Protein AF-M1XNJ9-F1 (afdb_monomer)

Secondary structure (DSSP, 8-state):
--------HHHHHHHHHHHHHHHHHHHHHHHHHHT-HHHHHHHHHHHHHHHHHHHHHHHHH-

InterPro domains:
  IPR055947 Protein of unknown function DUF7525 [PF24369] (4-61)

Nearest PDB structures (foldseek):
  6h2f-assembly1_G  TM=5.306E-01  e=1.433E+00  Aeromonas hydrophila subsp. hydrophila AL09-71

Structure (mmCIF, N/CA/C/O backbone):
data_AF-M1XNJ9-F1
#
_entry.id   AF-M1XNJ9-F1
#
loop_
_atom_site.group_PDB
_atom_site.id
_atom_site.type_symbol
_atom_site.label_atom_id
_atom_site.label_alt_id
_atom_site.label_comp_id
_atom_site.label_asym_id
_atom_site.label_entity_id
_atom_site.label_seq_id
_atom_site.pdbx_PDB_ins_code
_atom_site.Cartn_x
_atom_site.Cartn_y
_atom_site.Cartn_z
_atom_site.occupancy
_atom_site.B_iso_or_equiv
_atom_site.auth_seq_id
_atom_site.auth_comp_id
_atom_site.auth_asym_id
_atom_site.auth_atom_id
_atom_site.pdbx_PDB_model_num
ATOM 1 N N . MET A 1 1 ? 2.587 8.157 -41.467 1.00 43.78 1 MET A N 1
ATOM 2 C CA . MET A 1 1 ? 3.142 8.746 -40.235 1.00 43.78 1 MET A CA 1
ATOM 3 C C . MET A 1 1 ? 2.594 7.903 -39.105 1.00 43.78 1 MET A C 1
ATOM 5 O O . MET A 1 1 ? 1.402 7.958 -38.841 1.00 43.78 1 MET A O 1
ATOM 9 N N . GLU A 1 2 ? 3.409 6.980 -38.612 1.00 52.69 2 GLU A N 1
ATOM 10 C CA . GLU A 1 2 ? 3.019 6.012 -37.591 1.00 52.69 2 GLU A CA 1
ATOM 11 C C . GLU A 1 2 ? 2.953 6.743 -36.249 1.00 52.69 2 GLU A C 1
ATOM 13 O O . GLU A 1 2 ? 3.975 7.029 -35.639 1.00 52.69 2 GLU A O 1
ATOM 18 N N . THR A 1 3 ? 1.749 7.114 -35.812 1.00 57.78 3 THR A N 1
ATOM 19 C CA . THR A 1 3 ? 1.492 7.607 -34.451 1.00 57.78 3 THR A CA 1
ATOM 20 C C . THR A 1 3 ? 1.393 6.428 -33.485 1.00 57.78 3 THR A C 1
ATOM 22 O O . THR A 1 3 ? 0.469 6.356 -32.674 1.00 57.78 3 THR A O 1
ATOM 25 N N . ALA A 1 4 ? 2.302 5.457 -33.594 1.00 56.66 4 ALA A N 1
ATOM 26 C CA . ALA A 1 4 ? 2.505 4.518 -32.508 1.00 56.66 4 ALA A CA 1
ATOM 27 C C . ALA A 1 4 ? 3.187 5.321 -31.401 1.00 56.66 4 ALA A C 1
ATOM 29 O O . ALA A 1 4 ? 4.411 5.372 -31.318 1.00 56.66 4 ALA A O 1
ATOM 30 N N . ASP A 1 5 ? 2.373 6.032 -30.619 1.00 58.31 5 ASP A N 1
ATOM 31 C CA . ASP A 1 5 ? 2.780 6.657 -29.372 1.00 58.31 5 ASP A CA 1
ATOM 32 C C . ASP A 1 5 ? 3.420 5.550 -28.537 1.00 58.31 5 ASP A C 1
ATOM 34 O O . ASP A 1 5 ? 2.739 4.693 -27.962 1.00 58.31 5 ASP A O 1
ATOM 38 N N . SER A 1 6 ? 4.749 5.500 -28.551 1.00 65.38 6 SER A N 1
ATOM 39 C CA . SER A 1 6 ? 5.515 4.560 -27.751 1.00 65.38 6 SER A CA 1
ATOM 40 C C . SER A 1 6 ? 5.416 5.044 -26.311 1.00 65.38 6 SER A C 1
ATOM 42 O O . SER A 1 6 ? 6.313 5.709 -25.805 1.00 65.38 6 SER A O 1
ATOM 44 N N . THR A 1 7 ? 4.271 4.775 -25.678 1.00 75.94 7 THR A N 1
ATOM 45 C CA . THR A 1 7 ? 4.033 5.045 -24.260 1.00 75.94 7 THR A CA 1
ATOM 46 C C . THR A 1 7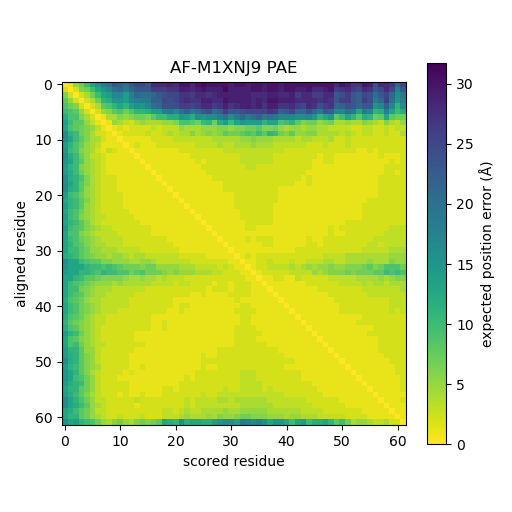 ? 5.200 4.473 -23.464 1.00 75.94 7 THR A C 1
ATOM 48 O O . THR A 1 7 ? 5.542 3.298 -23.635 1.00 75.94 7 THR A O 1
ATOM 51 N N . ASP A 1 8 ? 5.792 5.293 -22.594 1.00 87.94 8 ASP A N 1
ATOM 52 C CA . ASP A 1 8 ? 6.842 4.873 -21.670 1.00 87.94 8 ASP A CA 1
ATOM 53 C C . ASP A 1 8 ? 6.243 3.945 -20.603 1.00 87.94 8 ASP A C 1
ATOM 55 O O . ASP A 1 8 ? 5.761 4.358 -19.545 1.00 87.94 8 ASP A O 1
ATOM 59 N N . LYS A 1 9 ? 6.210 2.655 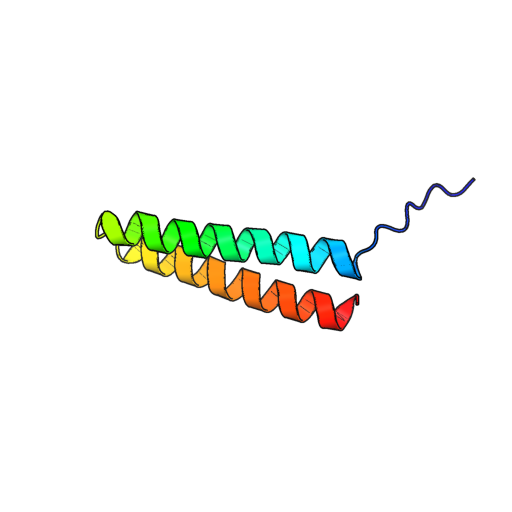-20.939 1.00 89.31 9 LYS A N 1
ATOM 60 C CA . LYS A 1 9 ? 5.681 1.582 -20.091 1.00 89.31 9 LYS A CA 1
ATOM 61 C C . LYS A 1 9 ? 6.554 1.349 -18.856 1.00 89.31 9 LYS A C 1
ATOM 63 O O . LYS A 1 9 ? 6.013 0.915 -17.839 1.00 89.31 9 LYS A O 1
ATOM 68 N N . GLY A 1 10 ? 7.852 1.660 -18.938 1.00 90.06 10 GLY A N 1
ATOM 69 C CA . GLY A 1 10 ? 8.810 1.537 -17.838 1.00 90.06 10 GLY A CA 1
ATOM 70 C C . GLY A 1 10 ? 8.518 2.502 -16.696 1.00 90.06 10 GLY A C 1
ATOM 71 O O . GLY A 1 10 ? 8.754 2.174 -15.539 1.00 90.06 10 GLY A O 1
ATOM 72 N N . VAL A 1 11 ? 7.907 3.649 -16.996 1.00 92.62 11 VAL A N 1
ATOM 73 C CA . VAL A 1 11 ? 7.430 4.596 -15.978 1.00 92.62 11 VAL A CA 1
ATOM 74 C C . VAL A 1 11 ? 5.933 4.436 -15.711 1.00 92.62 11 VAL A C 1
ATOM 76 O O . VAL A 1 11 ? 5.502 4.406 -14.557 1.00 92.62 11 VAL A O 1
ATOM 79 N N . GLY A 1 12 ? 5.123 4.295 -16.761 1.00 94.25 12 GLY A N 1
ATOM 80 C CA . GLY A 1 12 ? 3.665 4.308 -16.653 1.00 94.25 12 GLY A CA 1
ATOM 81 C C . G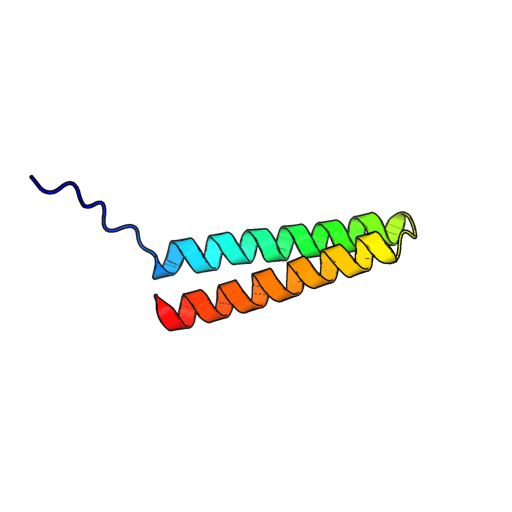LY A 1 12 ? 3.099 3.178 -15.792 1.00 94.25 12 GLY A C 1
ATOM 82 O O . GLY A 1 12 ? 2.273 3.431 -14.912 1.00 94.25 12 GLY A O 1
ATOM 83 N N . PHE A 1 13 ? 3.549 1.935 -15.998 1.00 95.56 13 PHE A N 1
ATOM 84 C CA . PHE A 1 13 ? 3.022 0.797 -15.239 1.00 95.56 13 PHE A CA 1
ATOM 85 C C . PHE A 1 13 ? 3.441 0.804 -13.764 1.00 95.56 13 PHE A C 1
ATOM 87 O O . PHE A 1 13 ? 2.554 0.644 -12.920 1.00 95.56 13 PHE A O 1
ATOM 94 N N . PRO A 1 14 ? 4.724 1.027 -13.404 1.00 96.94 14 PRO A N 1
ATOM 95 C CA . PRO A 1 14 ? 5.108 1.117 -11.997 1.00 96.94 14 PRO A CA 1
ATOM 96 C C . PRO A 1 14 ? 4.347 2.203 -11.244 1.00 96.94 14 PRO A C 1
ATOM 98 O O . PRO A 1 14 ? 3.887 1.951 -10.129 1.00 96.94 14 PRO A O 1
ATOM 101 N N . VAL A 1 15 ? 4.146 3.373 -11.862 1.00 97.81 15 VAL A N 1
ATOM 102 C CA . VAL A 1 15 ? 3.370 4.470 -11.268 1.00 97.81 15 VAL A CA 1
ATOM 103 C C . VAL A 1 15 ? 1.909 4.068 -11.079 1.00 97.81 15 VAL A C 1
ATOM 105 O O . VAL A 1 15 ? 1.372 4.240 -9.987 1.00 97.81 15 VAL A O 1
ATOM 108 N N . LEU A 1 16 ? 1.268 3.485 -12.097 1.00 97.62 16 LEU A N 1
ATOM 109 C CA . LEU A 1 16 ? -0.129 3.053 -12.015 1.00 97.62 16 LEU A CA 1
ATOM 110 C C . LEU A 1 16 ? -0.349 2.035 -10.888 1.00 97.62 16 LEU A C 1
ATOM 112 O O . LEU A 1 16 ? -1.225 2.223 -10.044 1.00 97.62 16 LEU A O 1
ATOM 116 N N . PHE A 1 17 ? 0.464 0.981 -10.827 1.00 98.25 17 PHE A N 1
ATOM 117 C CA . PHE A 1 17 ? 0.344 -0.025 -9.771 1.00 98.25 17 PHE A CA 1
ATOM 118 C C . PHE A 1 17 ? 0.753 0.516 -8.396 1.00 98.25 17 PHE A C 1
ATOM 120 O O . PHE A 1 17 ? 0.160 0.133 -7.389 1.00 98.25 17 PHE A O 1
ATOM 127 N N . GLY A 1 18 ? 1.696 1.462 -8.345 1.00 98.25 18 GLY A N 1
ATOM 128 C CA . GLY A 1 18 ? 2.046 2.189 -7.127 1.00 98.25 18 GLY A CA 1
ATOM 129 C C . GLY A 1 18 ? 0.870 3.003 -6.580 1.00 98.25 18 GLY A C 1
ATOM 130 O O . GLY A 1 18 ? 0.594 2.954 -5.384 1.00 98.25 18 GLY A O 1
ATOM 131 N N . ILE A 1 19 ? 0.109 3.678 -7.448 1.00 98.69 19 ILE A N 1
ATOM 132 C CA . ILE A 1 19 ? -1.127 4.375 -7.059 1.00 98.69 19 ILE A CA 1
ATOM 133 C C . ILE A 1 19 ? -2.145 3.380 -6.492 1.00 98.69 19 ILE A C 1
ATOM 135 O O . ILE A 1 19 ? -2.710 3.631 -5.430 1.00 98.69 19 ILE A O 1
ATOM 139 N N . VAL A 1 20 ? -2.347 2.230 -7.145 1.00 98.62 20 VAL A N 1
ATOM 140 C CA . VAL A 1 20 ? -3.234 1.169 -6.631 1.00 98.62 20 VAL A CA 1
ATOM 141 C C . VAL A 1 20 ? -2.780 0.692 -5.248 1.00 98.62 20 VAL A C 1
ATOM 143 O O . VAL A 1 20 ? -3.610 0.535 -4.353 1.00 98.62 20 VAL A O 1
ATOM 146 N N . ALA A 1 21 ? -1.470 0.521 -5.047 1.00 98.69 21 ALA A N 1
ATOM 147 C CA . ALA A 1 21 ? -0.902 0.116 -3.767 1.00 98.69 21 ALA A CA 1
ATOM 148 C C . ALA A 1 21 ? -1.226 1.126 -2.654 1.00 98.69 21 ALA A C 1
ATOM 150 O O . ALA A 1 21 ? -1.699 0.755 -1.579 1.00 98.69 21 ALA A O 1
ATOM 151 N N . VAL A 1 22 ? -1.019 2.416 -2.939 1.00 98.75 22 VAL A N 1
ATOM 152 C CA . VAL A 1 22 ? -1.305 3.515 -2.009 1.00 98.75 22 VAL A CA 1
ATOM 153 C C . VAL A 1 22 ? -2.796 3.594 -1.695 1.00 98.75 22 VAL A C 1
ATOM 155 O O . VAL A 1 22 ? -3.158 3.720 -0.529 1.00 98.75 22 VAL A O 1
ATOM 158 N N . LEU A 1 23 ? -3.672 3.465 -2.694 1.00 98.69 23 LEU A N 1
ATOM 159 C CA . LEU A 1 23 ? -5.121 3.450 -2.474 1.00 98.69 23 LEU A CA 1
ATOM 160 C C . LEU A 1 23 ? -5.550 2.267 -1.595 1.00 98.69 23 LEU A C 1
ATOM 162 O O . LEU A 1 23 ? -6.368 2.450 -0.694 1.00 98.69 23 LEU A O 1
ATOM 166 N N . GLY A 1 24 ? -4.962 1.084 -1.795 1.00 98.56 24 GLY A N 1
ATOM 167 C CA . GLY A 1 24 ? -5.164 -0.067 -0.914 1.00 98.56 24 GLY A CA 1
ATOM 168 C C . GLY A 1 24 ? -4.721 0.217 0.525 1.00 98.56 24 GLY A C 1
ATOM 169 O O . GLY A 1 24 ? -5.465 -0.052 1.465 1.00 98.56 24 GLY 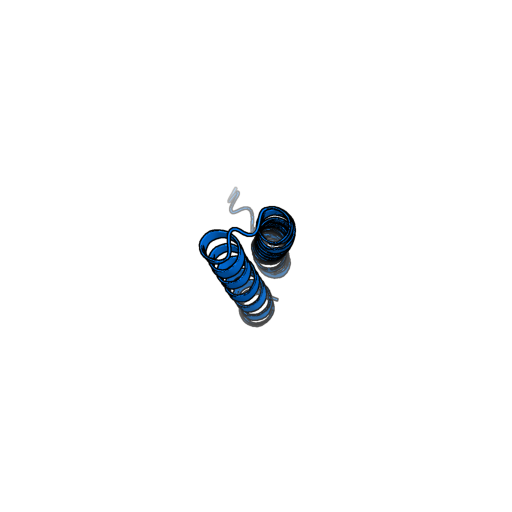A O 1
ATOM 170 N N . ALA A 1 25 ? -3.550 0.832 0.714 1.00 98.62 25 ALA A N 1
ATOM 171 C CA . ALA A 1 25 ? -3.037 1.184 2.039 1.00 98.62 25 ALA A CA 1
ATOM 172 C C . ALA A 1 25 ? -3.907 2.241 2.744 1.00 98.62 25 ALA A C 1
ATOM 174 O O . ALA A 1 25 ? -4.196 2.117 3.935 1.00 98.62 25 ALA A O 1
ATOM 175 N N . VAL A 1 26 ? -4.383 3.251 2.008 1.00 98.62 26 VAL A N 1
ATOM 176 C CA . VAL A 1 26 ? -5.337 4.245 2.521 1.00 98.62 26 VAL A CA 1
ATOM 177 C C . VAL A 1 26 ? -6.650 3.569 2.912 1.00 98.62 26 VAL A C 1
ATOM 179 O O . VAL A 1 26 ? -7.144 3.800 4.013 1.00 98.62 26 VAL A O 1
ATOM 182 N N . GLY A 1 27 ? -7.189 2.692 2.061 1.00 98.19 27 GLY A N 1
ATOM 183 C CA . GLY A 1 27 ? -8.389 1.914 2.370 1.00 98.19 27 GLY A CA 1
ATOM 184 C C . GLY A 1 27 ? -8.217 1.069 3.633 1.00 98.19 27 GLY A C 1
ATOM 185 O O . GLY A 1 27 ? -9.075 1.099 4.512 1.00 98.19 27 GLY A O 1
ATOM 186 N N . MET A 1 28 ? -7.077 0.389 3.778 1.00 98.50 28 MET A N 1
ATOM 187 C CA . MET A 1 28 ? -6.755 -0.404 4.966 1.00 98.50 28 MET A CA 1
ATOM 188 C C . MET A 1 28 ? -6.798 0.454 6.233 1.00 98.50 28 MET A C 1
ATOM 190 O O . MET A 1 28 ? -7.413 0.041 7.218 1.00 98.50 28 MET A O 1
ATOM 194 N N . ALA A 1 29 ? -6.182 1.641 6.201 1.00 97.94 29 ALA A N 1
ATOM 195 C CA . ALA A 1 29 ? -6.169 2.567 7.328 1.00 97.94 29 ALA A CA 1
ATOM 196 C C . ALA A 1 29 ? -7.580 3.075 7.668 1.00 97.94 29 ALA A C 1
ATOM 198 O O . ALA A 1 29 ? -7.981 3.041 8.830 1.00 97.94 29 ALA A O 1
ATOM 199 N N . VAL A 1 30 ? -8.358 3.484 6.660 1.00 98.25 30 VAL A N 1
ATOM 200 C CA . VAL A 1 30 ? -9.732 3.979 6.843 1.00 98.25 30 VAL A CA 1
ATOM 201 C C . VAL A 1 30 ? -10.636 2.902 7.448 1.00 98.25 30 VAL A C 1
ATOM 203 O O . VAL A 1 30 ? -11.282 3.157 8.462 1.00 98.25 30 VAL A O 1
ATOM 206 N N . PHE A 1 31 ? -10.645 1.689 6.889 1.00 98.00 31 PHE A N 1
ATOM 207 C CA . PHE A 1 31 ? -11.439 0.577 7.430 1.00 98.00 31 PHE A CA 1
ATOM 208 C C . PHE A 1 31 ? -10.921 0.084 8.788 1.00 98.00 31 PHE A C 1
ATOM 210 O O . PHE A 1 31 ? -11.688 -0.412 9.612 1.00 98.00 31 PHE A O 1
ATOM 217 N N . GLY A 1 32 ? -9.627 0.270 9.062 1.00 95.62 32 GLY A N 1
ATOM 218 C CA . GLY A 1 32 ? -9.046 0.028 10.380 1.00 95.62 32 GLY A CA 1
ATOM 219 C C . GLY A 1 32 ? -9.679 0.905 11.464 1.00 95.62 32 GLY A C 1
ATOM 220 O O . GLY A 1 32 ? -9.951 0.415 12.558 1.00 95.62 32 GLY A O 1
ATOM 221 N N . PHE A 1 33 ? -9.995 2.168 11.154 1.00 95.88 33 PHE A N 1
ATOM 222 C CA . PHE A 1 33 ? -10.687 3.062 12.090 1.00 95.88 33 PHE A CA 1
ATOM 223 C C . PHE A 1 33 ? -12.156 2.691 12.320 1.00 95.88 33 PHE A C 1
ATOM 225 O O . PHE A 1 33 ? -12.684 2.964 13.395 1.00 95.88 33 PHE A O 1
ATOM 232 N N . THR A 1 34 ? -12.821 2.067 11.344 1.00 93.88 34 THR A N 1
ATOM 233 C CA . THR A 1 34 ? -14.223 1.635 11.480 1.00 93.88 34 THR A CA 1
ATOM 234 C C . THR A 1 34 ? -14.368 0.267 12.150 1.00 93.88 34 THR A C 1
ATOM 236 O O . THR A 1 34 ? -15.484 -0.133 12.471 1.00 93.88 34 THR A O 1
ATOM 239 N N . GLY A 1 35 ? -13.261 -0.454 12.368 1.00 94.56 35 GLY A N 1
ATOM 240 C CA . GLY A 1 35 ? -13.254 -1.801 12.946 1.00 94.56 35 GLY A CA 1
ATOM 241 C C . GLY A 1 35 ? -13.699 -2.905 11.981 1.00 94.56 35 GLY A C 1
ATOM 242 O O . GLY A 1 35 ? -13.824 -4.058 12.394 1.00 94.56 35 GLY A O 1
ATOM 243 N N . ASP A 1 36 ? -13.915 -2.584 10.702 1.00 97.25 36 ASP A N 1
ATOM 244 C CA . ASP A 1 36 ? -14.283 -3.566 9.682 1.00 97.25 36 ASP A CA 1
ATOM 245 C C . ASP A 1 36 ? -13.033 -4.322 9.207 1.00 97.25 36 ASP A C 1
ATOM 247 O O . ASP A 1 36 ? -12.338 -3.934 8.263 1.00 97.25 36 ASP A O 1
ATOM 251 N N . GLN A 1 37 ? -12.722 -5.412 9.912 1.00 96.75 37 GLN A N 1
ATOM 252 C CA . GLN A 1 37 ? -11.529 -6.221 9.659 1.00 96.75 37 GLN A CA 1
ATOM 253 C C . GLN A 1 37 ? -11.531 -6.873 8.274 1.00 96.75 37 GLN A C 1
ATOM 255 O O . GLN A 1 37 ? -10.461 -7.023 7.683 1.00 96.75 37 GLN A O 1
ATOM 260 N N . LEU A 1 38 ? -12.701 -7.248 7.743 1.00 98.19 38 LEU A N 1
ATOM 261 C CA . LEU A 1 38 ? -12.784 -7.889 6.433 1.00 98.19 38 LEU A CA 1
ATOM 262 C C . LEU A 1 38 ? -12.464 -6.880 5.327 1.00 98.19 38 LEU A C 1
ATOM 264 O O . LEU A 1 38 ? -11.646 -7.169 4.453 1.00 98.19 38 LEU A O 1
ATOM 268 N N . ALA A 1 39 ? -13.047 -5.680 5.400 1.00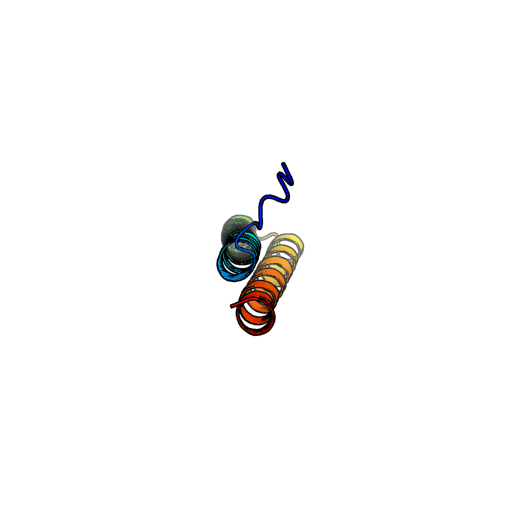 97.88 39 ALA A N 1
ATOM 269 C CA . ALA A 1 39 ? -12.746 -4.607 4.459 1.00 97.88 39 ALA A CA 1
ATOM 270 C C . ALA A 1 39 ? -11.285 -4.136 4.574 1.00 97.88 39 ALA A C 1
ATOM 272 O O . ALA A 1 39 ? -10.608 -3.968 3.558 1.00 97.88 39 ALA A O 1
ATOM 273 N N . SER A 1 40 ? -10.764 -3.991 5.798 1.00 98.31 40 SER A N 1
ATOM 274 C CA . SER A 1 40 ?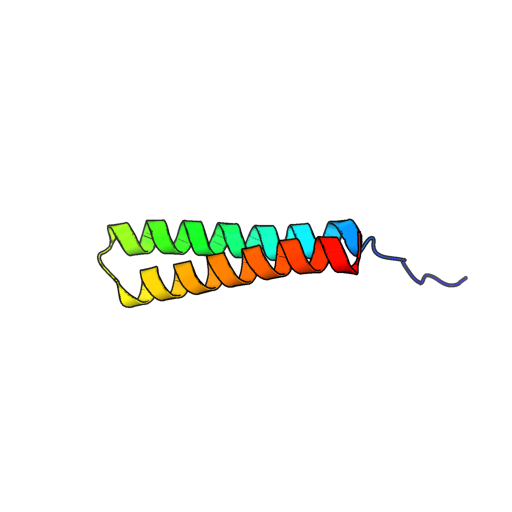 -9.368 -3.597 6.035 1.00 98.31 40 SER A CA 1
ATOM 275 C C . SER A 1 40 ? -8.376 -4.639 5.504 1.00 98.31 40 SER A C 1
ATOM 277 O O . SER A 1 40 ? -7.433 -4.291 4.791 1.00 98.31 40 SER A O 1
ATOM 279 N N . GLY A 1 41 ? -8.623 -5.927 5.764 1.00 98.25 41 GLY A N 1
ATOM 280 C CA . GLY A 1 41 ? -7.812 -7.024 5.236 1.00 98.25 41 GLY A CA 1
ATOM 281 C C . GLY A 1 41 ? -7.861 -7.118 3.708 1.00 98.25 41 GLY A C 1
ATOM 282 O O . GLY A 1 41 ? -6.827 -7.310 3.068 1.00 98.25 41 GLY A O 1
ATOM 283 N N . GLY A 1 42 ? -9.036 -6.909 3.106 1.00 98.56 42 GLY A N 1
ATOM 284 C CA . GLY A 1 42 ? -9.182 -6.834 1.651 1.00 98.56 42 GLY A CA 1
ATOM 285 C C . GLY A 1 42 ? -8.386 -5.677 1.042 1.00 98.56 42 GLY A C 1
ATOM 286 O O . GLY A 1 42 ? -7.679 -5.859 0.051 1.00 98.56 42 GLY A O 1
ATOM 287 N N . ALA A 1 43 ? -8.428 -4.502 1.668 1.00 98.44 43 ALA A N 1
ATOM 288 C CA . ALA A 1 43 ? -7.670 -3.336 1.225 1.00 98.44 43 ALA A CA 1
ATOM 289 C C . ALA A 1 43 ? -6.147 -3.535 1.359 1.00 98.44 43 ALA A C 1
ATOM 291 O O . ALA A 1 43 ? -5.398 -3.164 0.454 1.00 98.44 43 ALA A O 1
ATOM 292 N N . LEU A 1 44 ? -5.686 -4.211 2.419 1.00 98.38 44 LEU A N 1
ATOM 293 C CA . LEU A 1 44 ? -4.289 -4.636 2.554 1.00 98.38 44 LEU A CA 1
ATOM 294 C C . LEU A 1 44 ? -3.864 -5.571 1.412 1.00 98.38 44 LEU A C 1
ATOM 296 O O . LEU A 1 44 ? -2.778 -5.406 0.856 1.00 98.38 44 LEU A O 1
ATOM 300 N N . ALA A 1 45 ? -4.704 -6.539 1.036 1.00 98.56 45 ALA A N 1
ATOM 301 C CA . ALA A 1 45 ? -4.399 -7.440 -0.073 1.00 98.56 45 ALA A CA 1
ATOM 302 C C . ALA A 1 45 ? -4.237 -6.673 -1.397 1.00 98.56 45 ALA A C 1
ATOM 304 O O . ALA A 1 45 ? -3.282 -6.918 -2.136 1.00 98.56 45 ALA A O 1
ATOM 305 N N . VAL A 1 46 ? -5.107 -5.690 -1.664 1.00 98.62 46 VAL A N 1
ATOM 306 C CA . VAL A 1 46 ? -4.976 -4.786 -2.821 1.00 98.62 46 VAL A CA 1
ATOM 307 C C . VAL A 1 46 ? -3.671 -3.993 -2.756 1.00 98.62 46 VAL A C 1
ATOM 309 O O . VAL A 1 46 ? -2.973 -3.893 -3.765 1.00 98.62 46 VAL A O 1
ATOM 312 N N . ALA A 1 47 ? -3.308 -3.479 -1.576 1.00 98.69 47 ALA A N 1
ATOM 313 C CA . ALA A 1 47 ? -2.066 -2.738 -1.378 1.00 98.69 47 ALA A CA 1
ATOM 314 C C . ALA A 1 47 ? -0.835 -3.582 -1.747 1.00 98.69 47 ALA A C 1
ATOM 316 O O . ALA A 1 47 ? 0.027 -3.145 -2.510 1.00 98.69 47 ALA A O 1
ATOM 317 N N . MET A 1 48 ? -0.786 -4.818 -1.244 1.00 98.75 48 MET A N 1
ATOM 318 C CA . MET A 1 48 ? 0.319 -5.749 -1.478 1.00 98.75 48 MET A CA 1
ATOM 319 C C . MET A 1 48 ? 0.410 -6.185 -2.940 1.00 98.75 48 MET A C 1
ATOM 321 O O . MET A 1 48 ? 1.500 -6.185 -3.509 1.00 98.75 48 MET A O 1
ATOM 325 N N . LEU A 1 49 ? -0.722 -6.512 -3.572 1.00 98.75 49 LEU A N 1
ATOM 326 C CA . LEU A 1 49 ? -0.750 -6.883 -4.988 1.00 98.75 49 LEU A CA 1
ATOM 327 C C . LEU A 1 49 ? -0.341 -5.710 -5.885 1.00 98.75 49 LEU A C 1
ATOM 329 O O . LEU A 1 49 ? 0.472 -5.896 -6.787 1.00 98.75 49 LEU A O 1
ATOM 333 N N . GLY A 1 50 ? -0.841 -4.502 -5.612 1.00 98.50 50 GLY A N 1
ATOM 334 C CA . GLY A 1 50 ? -0.427 -3.289 -6.319 1.00 98.50 50 GLY A CA 1
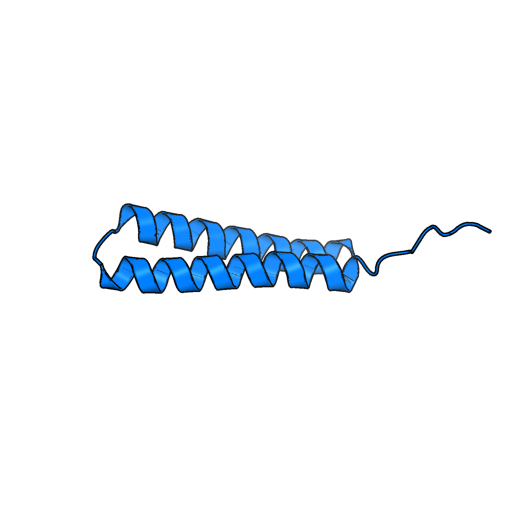ATOM 335 C C . GLY A 1 50 ? 1.072 -3.023 -6.170 1.00 98.50 50 GLY A C 1
ATOM 336 O O . GLY A 1 50 ? 1.762 -2.795 -7.159 1.00 98.50 50 GLY A O 1
ATOM 337 N N . GLY A 1 51 ? 1.611 -3.133 -4.953 1.00 98.31 51 GLY A N 1
ATOM 338 C CA . GLY A 1 51 ? 3.042 -2.950 -4.700 1.00 98.31 51 GLY A CA 1
ATOM 339 C C . GLY A 1 51 ? 3.901 -3.982 -5.435 1.00 98.31 51 GLY A C 1
ATOM 340 O O . GLY A 1 51 ? 4.869 -3.621 -6.103 1.00 98.31 51 GLY A O 1
ATOM 341 N N . ALA A 1 52 ? 3.510 -5.257 -5.385 1.00 98.56 52 ALA A N 1
ATOM 342 C CA . ALA A 1 52 ? 4.208 -6.330 -6.087 1.00 98.56 52 ALA A CA 1
ATOM 343 C C . ALA A 1 52 ? 4.189 -6.131 -7.612 1.00 98.56 52 ALA A C 1
ATOM 345 O O . ALA A 1 52 ? 5.224 -6.270 -8.262 1.00 98.56 52 ALA A O 1
ATOM 346 N N . LEU A 1 53 ? 3.038 -5.752 -8.181 1.00 98.19 53 LEU A N 1
ATOM 347 C CA . LEU A 1 53 ? 2.903 -5.458 -9.610 1.00 98.19 53 LEU A CA 1
ATOM 348 C C . LEU A 1 53 ? 3.700 -4.221 -10.029 1.00 98.19 53 LEU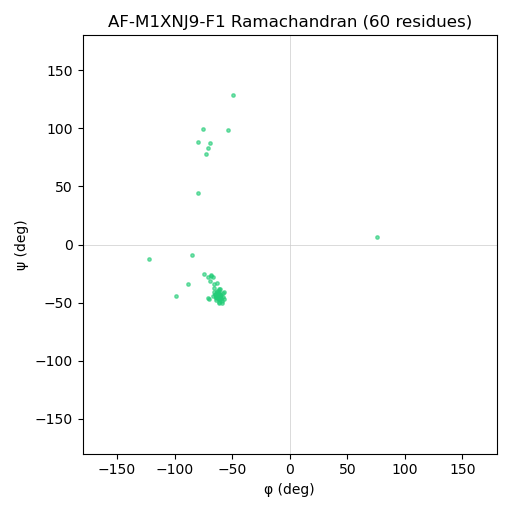 A C 1
ATOM 350 O O . LEU A 1 53 ? 4.247 -4.209 -11.126 1.00 98.19 53 LEU A O 1
ATOM 354 N N . SER A 1 54 ? 3.813 -3.210 -9.166 1.00 97.88 54 SER A N 1
ATOM 355 C CA . SER A 1 54 ? 4.648 -2.030 -9.417 1.00 97.88 54 SER A CA 1
ATOM 356 C C . SER A 1 54 ? 6.119 -2.418 -9.569 1.00 97.88 54 SER A C 1
ATOM 358 O O . SER A 1 54 ? 6.752 -2.081 -10.571 1.00 97.88 54 SER A O 1
ATOM 360 N N . VAL A 1 55 ? 6.638 -3.216 -8.630 1.00 97.88 55 VAL A N 1
ATOM 361 C CA . VAL A 1 55 ? 8.016 -3.724 -8.687 1.00 97.88 55 VAL A CA 1
ATOM 362 C C . VAL A 1 55 ? 8.213 -4.636 -9.897 1.00 97.88 55 VAL A C 1
ATOM 364 O O . VAL A 1 55 ? 9.201 -4.488 -10.614 1.00 97.88 55 VAL A O 1
ATOM 367 N N . ALA A 1 56 ? 7.282 -5.555 -10.161 1.00 97.81 56 ALA A N 1
ATOM 368 C CA . ALA A 1 56 ? 7.361 -6.443 -11.317 1.00 97.81 56 ALA A CA 1
ATOM 369 C C . ALA A 1 56 ? 7.365 -5.658 -12.638 1.00 97.81 56 ALA A C 1
ATOM 371 O O . ALA A 1 56 ? 8.182 -5.933 -13.511 1.00 97.81 56 ALA A O 1
ATOM 372 N N . ALA A 1 57 ? 6.509 -4.642 -12.769 1.00 95.25 57 ALA A N 1
ATOM 373 C CA . ALA A 1 57 ? 6.462 -3.787 -13.948 1.00 95.25 57 ALA A CA 1
ATOM 374 C C . ALA A 1 57 ? 7.775 -3.029 -14.167 1.00 95.25 57 ALA A C 1
ATOM 376 O O . ALA A 1 57 ? 8.218 -2.920 -15.307 1.00 95.25 57 ALA A O 1
ATOM 377 N N . TYR A 1 58 ? 8.416 -2.562 -13.090 1.00 95.44 58 TYR A N 1
ATOM 378 C CA . TYR A 1 58 ? 9.706 -1.882 -13.184 1.00 95.44 58 TYR A CA 1
ATOM 379 C C . TYR A 1 58 ? 10.788 -2.816 -13.731 1.00 95.44 58 TYR A C 1
ATOM 381 O O . TYR A 1 58 ? 11.549 -2.418 -14.596 1.00 95.44 58 TYR A O 1
ATOM 389 N N . HIS A 1 59 ? 10.808 -4.080 -13.303 1.00 95.75 59 HIS A N 1
ATOM 390 C CA . HIS A 1 59 ? 11.786 -5.057 -13.796 1.00 95.75 59 HIS A CA 1
ATOM 391 C C . HIS A 1 59 ? 11.499 -5.560 -15.220 1.00 95.75 59 HIS A C 1
ATOM 393 O O . HIS A 1 59 ? 12.409 -6.044 -15.886 1.00 95.75 59 HIS A O 1
ATOM 399 N N . VAL A 1 60 ? 10.241 -5.524 -15.672 1.00 96.19 60 VAL A N 1
ATOM 400 C CA . VAL A 1 60 ? 9.846 -6.018 -17.004 1.00 96.19 60 VAL A CA 1
ATOM 401 C C . VAL A 1 60 ? 9.964 -4.934 -18.078 1.00 96.19 60 VAL A C 1
ATOM 403 O O . VAL A 1 60 ? 10.248 -5.260 -19.231 1.00 96.19 60 VAL A O 1
ATOM 406 N N . TYR A 1 61 ? 9.711 -3.670 -17.730 1.00 90.88 61 TYR A N 1
ATOM 407 C CA . TYR A 1 61 ? 9.589 -2.573 -18.697 1.00 90.88 61 TYR A CA 1
ATOM 408 C C . TYR A 1 61 ? 10.568 -1.409 -18.486 1.00 90.88 61 TYR A C 1
ATOM 410 O O . TYR A 1 61 ? 10.630 -0.552 -19.368 1.00 90.88 61 TYR A O 1
ATOM 418 N N . GLY A 1 62 ? 11.262 -1.341 -17.346 1.00 80.62 62 GLY A N 1
ATOM 419 C CA . GLY A 1 62 ? 12.307 -0.351 -17.048 1.00 80.62 62 GLY A CA 1
ATOM 420 C C . GLY A 1 62 ? 13.702 -0.899 -17.311 1.00 80.62 62 GLY A C 1
ATOM 421 O O . GLY A 1 62 ? 14.571 -0.075 -17.669 1.00 80.62 62 GLY A O 1
#

Radius of gyration: 15.24 Å; Cα contacts (8 Å, |Δi|>4): 71; chains: 1; bounding box: 27×17×53 Å

Organism: Natronomonas moolapensis (strain DSM 18674 / CECT 7526 / JCM 14361 / 8.8.11) (NCBI:txid268739)

Mean predicted aligned error: 4.88 Å

Sequence (62 aa):
METADSTDKGVGFPVLFGIVAVLGAVGMAVFGFTGDQLASGG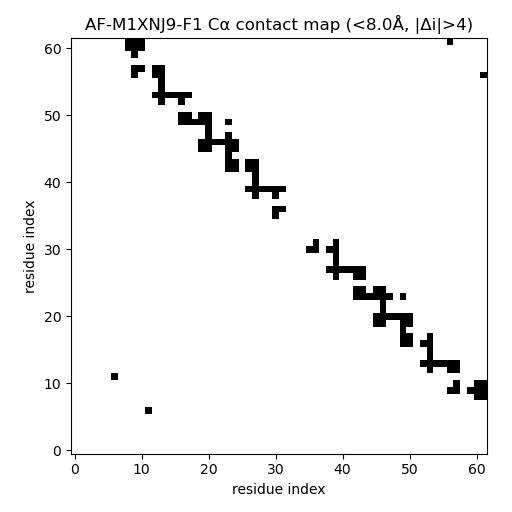ALAVAMLGGALSVAAYHVYG

pLDDT: mean 92.35, std 12.82, range [43.78, 98.75]

Solvent-accessible surface area (backbone atoms only — not comparable to full-atom values): 3106 Å² total; per-residue (Å²): 133,85,81,72,75,78,69,62,51,31,56,51,44,21,51,53,24,40,51,44,13,49,52,12,47,51,42,19,54,56,27,53,75,72,66,40,60,68,59,14,52,50,19,41,51,43,14,52,53,17,42,53,48,11,56,50,32,31,76,75,51,92

Foldseek 3Di:
DDPPVPPQQLPVFLVVLQVQLVQLCVQLVVVVVVVNPVSNVVSNVSNVVSNVRSVVSNVVRD